Protein AF-A0A7K9AF83-F1 (afdb_monomer_lite)

Foldseek 3Di:
DPDDPVNVVLLVVQQVVQFDPDPPDDPVVRLVPGPLQSSDDDPRHSVNSNVVCVVVVVVVVVDDDPVNVVVVVVCCVVCVCVPPDDD

Radius of gyration: 16.03 Å; chains: 1; bounding box: 31×30×45 Å

Sequence (87 aa):
DRWSQEDMLTLLECMKNNLPSNDGSKFKTTESHLDWEKVAFKDFSGEMCKMKWMEISNEVRKFRTLTELIMDAEEHVKNPYKGKKLK

Secondary structure (DSSP, 8-state):
----HHHHHHHHHHHHHTS-TT--S-HHHHHHT--HHHH-BTTB-HHHHHHHHHHHHHHHHH---HHHHHHHHHHHHH-TTTT----

Structure (mmCIF, N/CA/C/O backbone):
data_AF-A0A7K9AF83-F1
#
_entry.id   AF-A0A7K9AF83-F1
#
loop_
_atom_site.group_PDB
_atom_site.id
_atom_site.type_symbol
_atom_site.label_atom_id
_atom_site.label_alt_id
_atom_site.label_comp_id
_atom_site.label_asym_id
_atom_site.label_entity_id
_atom_site.label_seq_id
_atom_site.pdbx_PDB_ins_code
_atom_site.Cartn_x
_atom_site.Cartn_y
_atom_site.Cartn_z
_atom_site.occupancy
_atom_site.B_iso_or_equiv
_atom_site.auth_seq_id
_atom_site.auth_comp_id
_atom_site.auth_asym_id
_atom_site.auth_atom_id
_atom_site.pdbx_PDB_model_num
ATOM 1 N N . ASP A 1 1 ? -5.693 15.741 12.023 1.00 63.91 1 ASP A N 1
ATOM 2 C CA . ASP A 1 1 ? -5.831 14.474 11.283 1.00 63.91 1 ASP A CA 1
ATOM 3 C C . ASP A 1 1 ? -6.246 13.393 12.272 1.00 63.91 1 ASP A C 1
ATOM 5 O O . ASP A 1 1 ? -5.731 13.419 13.382 1.00 63.91 1 ASP A O 1
ATOM 9 N N . ARG A 1 2 ? -7.201 12.513 11.941 1.00 84.88 2 ARG A N 1
ATOM 10 C CA . ARG A 1 2 ? -7.650 11.430 12.851 1.00 84.88 2 ARG A CA 1
ATOM 11 C C . ARG A 1 2 ? -6.632 10.279 12.940 1.00 84.88 2 ARG A C 1
ATOM 13 O O . ARG A 1 2 ? -6.730 9.460 13.843 1.00 84.88 2 ARG A O 1
ATOM 20 N N . TRP A 1 3 ? -5.679 10.226 12.010 1.00 94.00 3 TRP A N 1
ATOM 21 C CA . TRP A 1 3 ? -4.666 9.182 11.912 1.00 94.00 3 TRP A CA 1
ATOM 22 C C . TRP A 1 3 ? -3.353 9.627 12.546 1.00 94.00 3 TRP A C 1
ATOM 24 O O . TRP A 1 3 ? -2.766 10.632 12.142 1.00 94.00 3 TRP A O 1
ATOM 34 N N . SER A 1 4 ? -2.870 8.846 13.504 1.00 95.38 4 SER A N 1
ATOM 35 C CA . SER A 1 4 ? -1.535 9.017 14.072 1.00 95.38 4 SER A CA 1
ATOM 36 C C . SER A 1 4 ? -0.488 8.347 13.180 1.00 95.38 4 SER A C 1
ATOM 38 O O . SER A 1 4 ? -0.809 7.511 12.331 1.00 95.38 4 SER A O 1
ATOM 40 N N . GLN A 1 5 ? 0.794 8.649 13.402 1.00 95.19 5 GLN A N 1
ATOM 41 C CA . GLN A 1 5 ? 1.882 7.934 12.723 1.00 95.19 5 GLN A CA 1
ATOM 42 C C . GLN A 1 5 ? 1.823 6.420 12.980 1.00 95.19 5 GLN A C 1
ATOM 44 O O . GLN A 1 5 ? 2.016 5.634 12.058 1.00 95.19 5 GLN A O 1
ATOM 49 N N . GLU A 1 6 ? 1.502 6.015 14.210 1.00 95.69 6 GLU A N 1
ATOM 50 C CA . GLU A 1 6 ? 1.317 4.606 14.570 1.00 95.69 6 GLU A CA 1
ATOM 51 C C . GLU A 1 6 ? 0.160 3.953 13.800 1.00 95.69 6 GLU A C 1
ATOM 53 O O . GLU A 1 6 ? 0.306 2.833 13.315 1.00 95.69 6 GLU A O 1
ATOM 58 N N . ASP A 1 7 ? -0.962 4.656 13.616 1.00 96.12 7 ASP A N 1
ATOM 59 C CA . ASP A 1 7 ? -2.101 4.132 12.853 1.00 96.12 7 ASP A CA 1
ATOM 60 C C . ASP A 1 7 ? -1.730 3.928 11.381 1.00 96.12 7 ASP A C 1
ATOM 62 O O . ASP A 1 7 ? -2.089 2.918 10.779 1.00 96.12 7 ASP A O 1
ATOM 66 N N . MET A 1 8 ? -0.956 4.852 10.802 1.00 96.00 8 MET A N 1
ATOM 67 C CA . MET A 1 8 ? -0.469 4.714 9.428 1.00 96.00 8 MET A CA 1
ATOM 68 C C . MET A 1 8 ? 0.502 3.537 9.284 1.00 96.00 8 MET A C 1
ATOM 70 O O . MET A 1 8 ? 0.408 2.791 8.315 1.00 96.00 8 MET A O 1
ATOM 74 N N . LEU A 1 9 ? 1.406 3.325 10.244 1.00 96.31 9 LEU A N 1
ATOM 75 C CA . LEU A 1 9 ? 2.302 2.164 10.230 1.00 96.31 9 LEU A CA 1
ATOM 76 C C . LEU A 1 9 ? 1.537 0.847 10.422 1.00 96.31 9 LEU A C 1
ATOM 78 O O . LEU A 1 9 ? 1.816 -0.123 9.719 1.00 96.31 9 LEU A O 1
ATOM 82 N N . THR A 1 10 ? 0.533 0.836 11.302 1.00 96.69 10 THR A N 1
ATOM 83 C CA . THR A 1 10 ? -0.354 -0.318 11.523 1.00 96.69 10 THR A CA 1
ATOM 84 C C . THR A 1 10 ? -1.104 -0.681 10.242 1.00 96.69 10 THR A C 1
ATOM 86 O O . THR A 1 10 ? -1.132 -1.847 9.864 1.00 96.69 10 THR A O 1
ATOM 89 N N . LEU A 1 11 ? -1.629 0.310 9.509 1.00 96.94 11 LEU A N 1
ATOM 90 C CA . LEU A 1 11 ? -2.239 0.087 8.195 1.00 96.94 11 LEU A CA 1
ATOM 91 C C . LEU A 1 11 ? -1.276 -0.629 7.236 1.00 96.94 11 LEU A C 1
ATOM 93 O O . LEU A 1 11 ? -1.655 -1.619 6.612 1.00 96.94 11 LEU A O 1
ATOM 97 N N . LEU A 1 12 ? -0.031 -0.155 7.126 1.00 96.25 12 LEU A N 1
ATOM 98 C CA . LEU A 1 12 ? 0.968 -0.750 6.231 1.00 96.25 12 LEU A CA 1
ATOM 99 C C . LEU A 1 12 ? 1.330 -2.188 6.634 1.00 96.25 12 LEU A C 1
ATOM 101 O O . LEU A 1 12 ? 1.521 -3.042 5.764 1.00 96.25 12 LEU A O 1
ATOM 105 N N . GLU A 1 13 ? 1.391 -2.477 7.934 1.00 95.88 13 GLU A N 1
ATOM 106 C CA . GLU A 1 13 ? 1.604 -3.831 8.447 1.00 95.88 13 GLU A CA 1
ATOM 107 C C . GLU A 1 13 ? 0.414 -4.753 8.138 1.00 95.88 13 GLU A C 1
ATOM 109 O O . GLU A 1 13 ? 0.606 -5.842 7.589 1.00 95.88 13 GLU A O 1
ATOM 114 N N . CYS A 1 14 ? -0.818 -4.300 8.398 1.00 95.56 14 CYS A N 1
ATOM 115 C CA . CYS A 1 14 ? -2.045 -5.018 8.048 1.00 95.56 14 CYS A CA 1
ATOM 116 C C . CYS A 1 14 ? -2.099 -5.336 6.550 1.00 95.56 14 CYS A C 1
ATOM 118 O O . CYS A 1 14 ? -2.408 -6.466 6.172 1.00 95.56 14 CYS A O 1
ATOM 120 N N . MET A 1 15 ? -1.747 -4.378 5.688 1.00 94.81 15 MET A N 1
ATOM 121 C CA . MET A 1 15 ? -1.664 -4.608 4.246 1.00 94.81 15 MET A CA 1
ATOM 122 C C . MET A 1 15 ? -0.633 -5.682 3.905 1.00 94.81 15 MET A C 1
ATOM 124 O O . MET A 1 15 ? -0.969 -6.625 3.196 1.00 94.81 15 MET A O 1
ATOM 128 N N . LYS A 1 16 ? 0.590 -5.584 4.444 1.00 91.81 16 LYS A N 1
ATOM 129 C CA . LYS A 1 16 ? 1.673 -6.550 4.198 1.00 91.81 16 LYS A CA 1
ATOM 130 C C . LYS A 1 16 ? 1.281 -7.977 4.587 1.00 91.81 16 LYS A C 1
ATOM 132 O O . LYS A 1 16 ? 1.574 -8.906 3.840 1.00 91.81 16 LYS A O 1
ATOM 137 N N . ASN A 1 17 ? 0.592 -8.144 5.715 1.00 92.25 17 ASN A N 1
ATOM 138 C CA . ASN A 1 17 ? 0.113 -9.447 6.187 1.00 92.25 17 ASN A CA 1
ATOM 139 C C . ASN A 1 17 ? -1.007 -10.039 5.315 1.00 92.25 17 ASN A C 1
ATOM 141 O O . ASN A 1 17 ? -1.226 -11.247 5.342 1.00 92.25 17 ASN A O 1
ATOM 145 N N . ASN A 1 18 ? -1.695 -9.204 4.534 1.00 89.81 18 ASN A N 1
ATOM 146 C CA . ASN A 1 18 ? -2.762 -9.610 3.620 1.00 89.81 18 ASN A CA 1
ATOM 147 C C . ASN A 1 18 ? -2.302 -9.715 2.153 1.00 89.81 18 ASN A C 1
ATOM 149 O O . ASN A 1 18 ? -3.125 -9.964 1.269 1.00 89.81 18 ASN A O 1
ATOM 153 N N . LEU A 1 19 ? -1.005 -9.546 1.869 1.00 89.31 19 LEU A N 1
ATOM 154 C CA . LEU A 1 19 ? -0.457 -9.789 0.536 1.00 89.31 19 LEU A CA 1
ATOM 155 C C . LEU A 1 19 ? -0.310 -11.296 0.266 1.00 89.31 19 LEU A C 1
ATOM 157 O O . LEU A 1 19 ? -0.012 -12.071 1.179 1.00 89.31 19 LEU A O 1
ATOM 161 N N . PRO A 1 20 ? -0.464 -11.738 -0.994 1.00 84.00 20 PRO A N 1
ATOM 162 C CA . PRO A 1 20 ? -0.163 -13.115 -1.360 1.00 84.00 20 PRO A CA 1
ATOM 163 C C . PRO A 1 20 ? 1.323 -13.422 -1.119 1.00 84.00 20 PRO A C 1
ATOM 165 O O . PRO A 1 20 ? 2.192 -12.614 -1.435 1.00 84.00 20 PRO A O 1
ATOM 168 N N . SER A 1 21 ? 1.633 -14.627 -0.627 1.00 76.88 21 SER A N 1
ATOM 169 C CA . SER A 1 21 ? 3.012 -15.048 -0.307 1.00 76.88 21 SER A CA 1
ATOM 170 C C . SER A 1 21 ? 3.974 -15.010 -1.502 1.00 76.88 21 SER A C 1
ATOM 172 O O . SER A 1 21 ? 5.185 -14.974 -1.316 1.00 76.88 21 SER A O 1
ATOM 174 N N . ASN A 1 22 ? 3.440 -15.015 -2.725 1.00 73.19 22 ASN A N 1
ATOM 175 C CA . ASN A 1 22 ? 4.190 -14.851 -3.963 1.00 73.19 22 ASN A CA 1
ATOM 176 C C . ASN A 1 22 ? 3.601 -13.679 -4.765 1.00 73.19 22 ASN A C 1
ATOM 178 O O . ASN A 1 22 ? 2.910 -13.880 -5.768 1.00 73.19 22 ASN A O 1
ATOM 182 N N . ASP A 1 23 ? 3.833 -12.453 -4.290 1.00 73.44 23 ASP A N 1
ATOM 183 C CA . ASP A 1 23 ? 3.429 -11.224 -4.978 1.00 73.44 23 ASP A CA 1
ATOM 184 C C . ASP A 1 23 ? 4.314 -10.968 -6.210 1.00 73.44 23 ASP A C 1
ATOM 186 O O . ASP A 1 23 ? 5.257 -10.185 -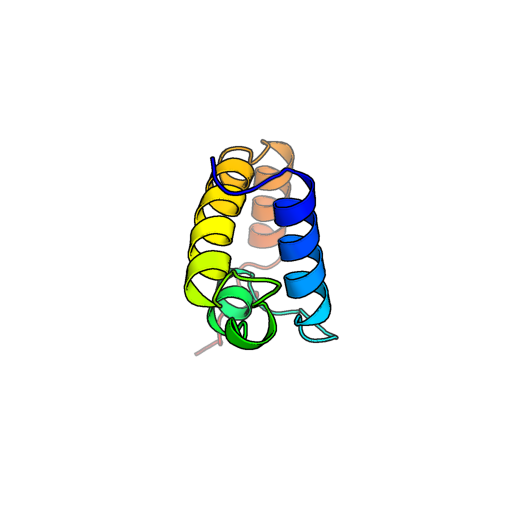6.199 1.00 73.44 23 ASP A O 1
ATOM 190 N N . GLY A 1 24 ? 4.043 -11.708 -7.286 1.00 72.50 24 GLY A N 1
ATOM 191 C CA . GLY A 1 24 ? 4.681 -11.521 -8.596 1.00 72.50 24 GLY A CA 1
ATOM 192 C C . GLY A 1 24 ? 3.849 -10.676 -9.567 1.00 72.50 24 GLY A C 1
ATOM 193 O O . GLY A 1 24 ? 4.216 -10.530 -10.735 1.00 72.50 24 GLY A O 1
ATOM 194 N N . SER A 1 25 ? 2.692 -10.179 -9.121 1.00 80.31 25 SER A N 1
ATOM 195 C CA . SER A 1 25 ? 1.767 -9.408 -9.953 1.00 80.31 25 SER A CA 1
ATOM 196 C C . SER A 1 25 ? 2.172 -7.938 -10.026 1.00 80.31 25 SER A C 1
ATOM 198 O O . SER A 1 25 ? 2.907 -7.418 -9.194 1.00 80.31 25 SER A O 1
ATOM 200 N N . LYS A 1 26 ? 1.677 -7.227 -11.046 1.00 80.19 26 LYS A N 1
ATOM 201 C CA . LYS A 1 26 ? 1.840 -5.769 -11.101 1.00 80.19 26 LYS A CA 1
ATOM 202 C C . LYS A 1 26 ? 1.163 -5.159 -9.879 1.00 80.19 26 LYS A C 1
ATOM 204 O O . LYS A 1 26 ? 0.021 -5.512 -9.599 1.00 80.19 26 LYS A O 1
ATOM 209 N N . PHE A 1 27 ? 1.794 -4.154 -9.274 1.00 83.50 27 PHE A N 1
ATOM 210 C CA . PHE A 1 27 ? 1.253 -3.416 -8.127 1.00 83.50 27 PHE A CA 1
ATOM 211 C C . PHE A 1 27 ? -0.257 -3.144 -8.233 1.00 83.50 27 PHE A C 1
ATOM 213 O O . PHE A 1 27 ? -1.001 -3.442 -7.309 1.00 83.50 27 PHE A O 1
ATOM 220 N N . LYS A 1 28 ? -0.726 -2.591 -9.370 1.00 82.81 28 LYS A N 1
ATOM 221 C CA . LYS A 1 28 ? -2.136 -2.178 -9.521 1.00 82.81 28 LYS A CA 1
ATOM 222 C C . LYS A 1 28 ? -3.090 -3.369 -9.458 1.00 82.81 28 LYS A C 1
ATOM 224 O O . LYS A 1 28 ? -4.221 -3.222 -9.017 1.00 82.81 28 LYS A O 1
ATOM 229 N N . THR A 1 29 ? -2.634 -4.532 -9.912 1.00 85.25 29 THR A N 1
ATOM 230 C CA . THR A 1 29 ? -3.395 -5.777 -9.837 1.00 85.25 29 THR A CA 1
ATOM 231 C C . THR A 1 29 ? -3.497 -6.241 -8.389 1.00 85.25 29 THR A C 1
ATOM 233 O O . THR A 1 29 ? -4.607 -6.470 -7.918 1.00 85.25 29 THR A O 1
ATOM 236 N N . THR A 1 30 ? -2.376 -6.315 -7.667 1.00 87.94 30 THR A N 1
ATOM 237 C CA . THR A 1 30 ? -2.363 -6.729 -6.256 1.00 87.94 30 THR A CA 1
ATOM 238 C C . THR A 1 30 ? -3.183 -5.777 -5.382 1.00 87.94 30 THR A C 1
ATOM 240 O O . THR A 1 30 ? -4.042 -6.229 -4.634 1.00 87.94 30 THR A O 1
ATOM 243 N N . GLU A 1 31 ? -3.011 -4.463 -5.548 1.00 90.25 31 GLU A N 1
ATOM 244 C CA . GLU A 1 31 ? -3.791 -3.433 -4.845 1.00 90.25 31 GLU A CA 1
ATOM 245 C C . GLU A 1 31 ? -5.303 -3.580 -5.083 1.00 90.25 31 GLU A C 1
ATOM 247 O O . GLU A 1 31 ? -6.094 -3.463 -4.148 1.00 90.25 31 GLU A O 1
ATOM 252 N N . SER A 1 32 ? -5.723 -3.865 -6.322 1.00 89.31 32 SER A N 1
ATOM 253 C CA . SER A 1 32 ? -7.146 -4.009 -6.658 1.00 89.31 32 SER A CA 1
ATOM 254 C C . SER A 1 32 ? -7.807 -5.255 -6.064 1.00 89.31 32 SER A C 1
ATOM 256 O O . SER A 1 32 ? -9.022 -5.260 -5.880 1.00 89.31 32 SER A O 1
ATOM 258 N N . HIS A 1 33 ? -7.021 -6.292 -5.762 1.00 89.62 33 HIS A N 1
ATOM 259 C CA . HIS A 1 33 ? -7.498 -7.544 -5.171 1.00 89.62 33 HIS A CA 1
ATOM 260 C C . HIS A 1 33 ? -7.336 -7.594 -3.650 1.00 89.62 33 HIS A C 1
ATOM 262 O O . HIS A 1 33 ? -7.691 -8.602 -3.041 1.00 89.62 33 HIS A O 1
ATOM 268 N N . LEU A 1 34 ? -6.787 -6.540 -3.040 1.00 92.31 34 LEU A N 1
ATOM 269 C CA . LEU A 1 34 ? -6.609 -6.488 -1.600 1.00 92.31 34 LEU A CA 1
ATOM 270 C C . LEU A 1 34 ? -7.976 -6.556 -0.908 1.00 92.31 34 LEU A C 1
ATOM 272 O O . LEU A 1 34 ? -8.895 -5.799 -1.230 1.00 92.31 34 LEU A O 1
ATOM 276 N N . ASP A 1 35 ? -8.098 -7.469 0.048 1.00 94.44 35 ASP A N 1
ATOM 277 C CA . ASP A 1 35 ? -9.301 -7.624 0.857 1.00 94.44 35 ASP A CA 1
ATOM 278 C C . ASP A 1 35 ? -9.295 -6.566 1.967 1.00 94.44 35 ASP A C 1
ATOM 280 O O . ASP A 1 35 ? -8.732 -6.762 3.045 1.00 94.44 35 ASP A O 1
ATOM 284 N N . TRP A 1 36 ? -9.866 -5.398 1.667 1.00 95.94 36 TRP A N 1
ATOM 285 C CA . TRP A 1 36 ? -9.831 -4.237 2.559 1.00 95.94 36 TRP A CA 1
ATOM 286 C C . TRP A 1 36 ? -10.546 -4.472 3.890 1.00 95.94 36 TRP A C 1
ATOM 288 O O . TRP A 1 36 ? -10.159 -3.873 4.889 1.00 95.94 36 TRP A O 1
ATOM 298 N N . GLU A 1 37 ? -11.511 -5.389 3.938 1.00 96.12 37 GLU A N 1
ATOM 299 C CA . GLU A 1 37 ? -12.179 -5.760 5.187 1.00 96.12 37 GLU A CA 1
ATOM 300 C C . GLU A 1 37 ? -11.232 -6.508 6.133 1.00 96.12 37 GLU A C 1
ATOM 302 O O . GLU A 1 37 ? -11.314 -6.338 7.345 1.00 96.12 37 GLU A O 1
ATOM 307 N N . LYS A 1 38 ? -10.262 -7.266 5.605 1.00 95.69 38 LYS A N 1
ATOM 308 C CA . LYS A 1 38 ? -9.196 -7.886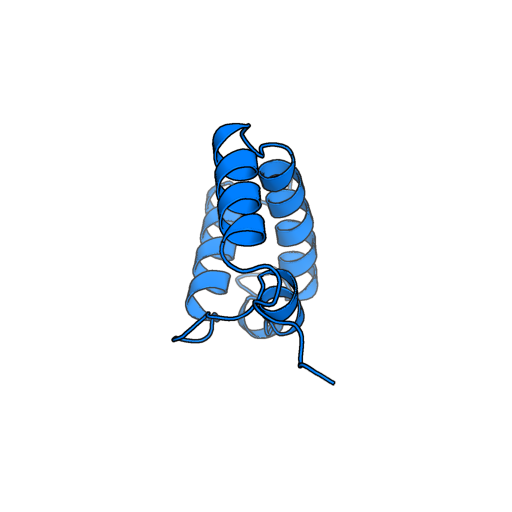 6.417 1.00 95.69 38 LYS A CA 1
ATOM 309 C C . LYS A 1 38 ? -8.069 -6.929 6.795 1.00 95.69 38 LYS A C 1
ATOM 311 O O . LYS A 1 38 ? -7.230 -7.262 7.631 1.00 95.69 38 LYS A O 1
ATOM 316 N N . VAL A 1 39 ? -8.020 -5.768 6.151 1.00 95.88 39 VAL A N 1
ATOM 317 C CA . VAL A 1 39 ? -7.060 -4.692 6.436 1.00 95.88 39 VAL A CA 1
ATOM 318 C C . VAL A 1 39 ? -7.643 -3.675 7.417 1.00 95.88 39 VAL A C 1
ATOM 320 O O . VAL A 1 39 ? -6.892 -2.909 8.013 1.00 95.88 39 VAL A O 1
ATOM 323 N N . ALA A 1 40 ? -8.964 -3.668 7.606 1.00 96.81 40 ALA A N 1
ATOM 324 C CA . ALA A 1 40 ? -9.634 -2.895 8.642 1.00 96.81 40 ALA A CA 1
ATOM 325 C C . ALA A 1 40 ? -9.047 -3.217 10.026 1.00 96.81 40 ALA A C 1
ATOM 327 O O . ALA A 1 40 ? -8.749 -4.370 10.346 1.00 96.81 40 ALA A O 1
ATOM 328 N N . PHE A 1 41 ? -8.869 -2.191 10.854 1.00 96.75 41 PHE A N 1
ATOM 329 C CA . PHE A 1 41 ? -8.294 -2.332 12.189 1.00 96.75 41 PHE A CA 1
ATOM 330 C C . PHE A 1 41 ? -8.804 -1.221 13.107 1.00 96.75 41 PHE A C 1
ATOM 332 O O . PHE A 1 41 ? -9.131 -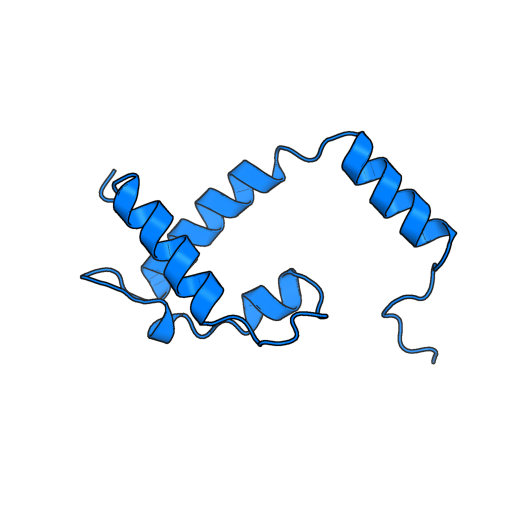0.126 12.645 1.00 96.75 41 PHE A O 1
ATOM 339 N N . LYS A 1 42 ? -8.840 -1.483 14.421 1.00 93.56 42 LYS A N 1
ATOM 340 C CA . LYS A 1 42 ? -9.419 -0.561 15.417 1.00 93.56 42 LYS A CA 1
ATOM 341 C C . LYS A 1 42 ? -10.824 -0.110 14.960 1.00 93.56 42 LYS A C 1
ATOM 343 O O . LYS A 1 42 ? -11.655 -0.950 14.628 1.00 93.56 42 LYS A O 1
ATOM 348 N N . ASP A 1 43 ? -11.062 1.199 14.909 1.00 95.00 43 ASP A N 1
ATOM 349 C CA . ASP A 1 43 ? -12.306 1.830 14.457 1.00 95.00 43 ASP A CA 1
ATOM 350 C C . ASP A 1 43 ? -12.278 2.245 12.971 1.00 95.00 43 ASP A C 1
ATOM 352 O O . ASP A 1 43 ? -13.155 2.982 12.513 1.00 95.00 43 ASP A O 1
ATOM 356 N N . PHE A 1 44 ? -11.254 1.833 12.215 1.00 96.50 44 PHE A N 1
ATOM 357 C CA . PHE A 1 44 ? -11.119 2.146 10.795 1.00 96.50 44 PHE A CA 1
ATOM 358 C C . PHE A 1 44 ? -11.688 1.011 9.945 1.00 96.50 44 PHE A C 1
ATOM 360 O O . PHE A 1 44 ? -11.183 -0.111 9.965 1.00 96.50 44 PHE A O 1
ATOM 367 N N . SER A 1 45 ? -12.731 1.318 9.169 1.00 97.38 45 SER A N 1
ATOM 368 C CA . SER A 1 45 ? -13.299 0.377 8.200 1.00 97.38 45 SER A CA 1
ATOM 369 C C . SER A 1 45 ? -12.349 0.129 7.027 1.00 97.38 45 SER A C 1
ATOM 371 O O . SER A 1 45 ? -11.438 0.923 6.770 1.00 97.38 45 SER A O 1
ATOM 373 N N . GLY A 1 46 ? -12.604 -0.932 6.254 1.00 96.75 46 GLY A N 1
ATOM 374 C CA . GLY A 1 46 ? -11.817 -1.236 5.060 1.00 96.75 46 GLY A CA 1
ATOM 375 C C . GLY A 1 46 ? -11.794 -0.076 4.063 1.00 96.75 46 GLY A C 1
ATOM 376 O O . GLY A 1 46 ? -10.747 0.250 3.502 1.00 96.75 46 GLY A O 1
ATOM 377 N N . GLU A 1 47 ? -12.914 0.634 3.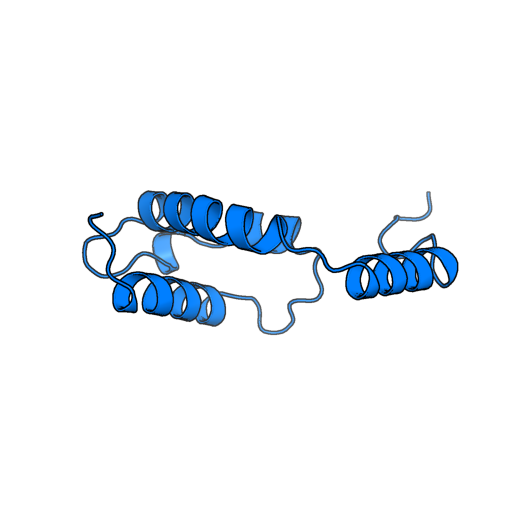909 1.00 97.19 47 GLU A N 1
ATOM 378 C CA . GLU A 1 47 ? -12.992 1.843 3.082 1.00 97.19 47 GLU A CA 1
ATOM 379 C C . GLU A 1 47 ? -12.095 2.978 3.595 1.00 97.19 47 GLU A C 1
ATOM 381 O O . GLU A 1 47 ? -11.415 3.628 2.798 1.00 97.19 47 GLU A O 1
ATOM 386 N N . MET A 1 48 ? -12.04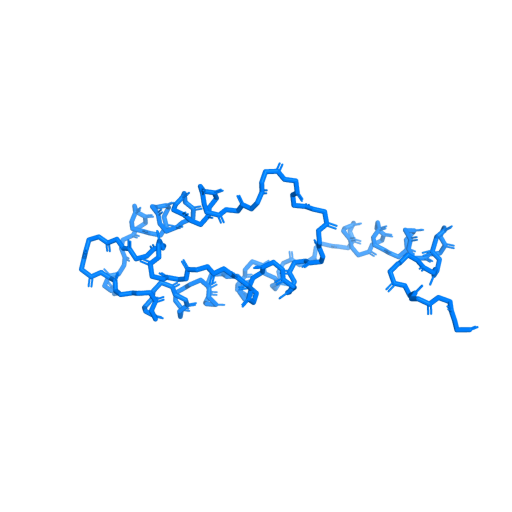3 3.206 4.912 1.00 96.88 48 MET A N 1
ATOM 387 C CA . MET A 1 48 ? -11.153 4.214 5.502 1.00 96.88 48 MET A CA 1
ATOM 388 C C . MET A 1 48 ? -9.682 3.850 5.292 1.00 96.88 48 MET A C 1
ATOM 390 O O . MET A 1 48 ? -8.895 4.705 4.881 1.00 96.88 48 MET A O 1
ATOM 394 N N . CYS A 1 49 ? -9.325 2.582 5.509 1.00 97.06 49 CYS A N 1
ATOM 395 C CA . CYS A 1 49 ? -7.991 2.050 5.236 1.00 97.06 49 CYS A CA 1
ATOM 396 C C . CYS A 1 49 ? -7.597 2.239 3.767 1.00 97.06 49 CYS A C 1
ATOM 398 O O . CYS A 1 49 ? -6.501 2.718 3.473 1.00 97.06 49 CYS A O 1
ATOM 400 N N . LYS A 1 50 ? -8.514 1.940 2.839 1.00 96.38 50 LYS A N 1
ATOM 401 C CA . LYS A 1 50 ? -8.304 2.126 1.401 1.00 96.38 50 LYS A CA 1
ATOM 402 C C . LYS A 1 50 ? -8.070 3.589 1.041 1.00 96.38 50 LYS A C 1
ATOM 404 O O . LYS A 1 50 ? -7.133 3.887 0.307 1.00 96.38 50 LYS A O 1
ATOM 409 N N . MET A 1 51 ? -8.896 4.506 1.547 1.00 95.81 51 MET A N 1
ATOM 410 C CA . MET A 1 51 ? -8.722 5.939 1.290 1.00 95.81 51 MET A CA 1
ATOM 411 C C . MET A 1 51 ? -7.369 6.432 1.806 1.00 95.81 51 MET A C 1
ATOM 413 O O . MET A 1 51 ? -6.623 7.052 1.048 1.00 95.81 51 MET A O 1
ATOM 417 N N . LYS A 1 52 ? -7.002 6.070 3.042 1.00 96.12 52 LYS A N 1
ATOM 418 C CA . LYS A 1 52 ? -5.723 6.487 3.626 1.00 96.12 52 LYS A CA 1
ATOM 419 C C . LYS A 1 52 ? -4.525 5.904 2.875 1.00 96.12 52 LYS A C 1
ATOM 421 O O . LYS A 1 52 ? -3.540 6.606 2.650 1.00 96.12 52 LYS A O 1
ATOM 426 N N . TRP A 1 53 ? -4.615 4.652 2.422 1.00 95.62 53 TRP A N 1
ATOM 427 C CA . TRP A 1 53 ? -3.605 4.051 1.551 1.00 95.62 53 TRP A CA 1
ATOM 428 C C . TRP A 1 53 ? -3.438 4.819 0.234 1.00 95.62 53 TRP A C 1
ATOM 430 O O . TRP A 1 53 ? -2.311 5.048 -0.208 1.00 95.62 53 TRP A O 1
ATOM 440 N N . MET A 1 54 ? -4.534 5.245 -0.398 1.00 93.19 54 MET A N 1
ATOM 441 C CA . MET A 1 54 ? -4.471 6.019 -1.642 1.00 93.19 54 MET A CA 1
ATOM 442 C C . MET A 1 54 ? -3.771 7.367 -1.430 1.00 93.19 54 MET A C 1
ATOM 444 O O . MET A 1 54 ? -2.968 7.765 -2.269 1.00 93.19 54 MET A O 1
ATOM 448 N N . GLU A 1 55 ? -4.003 8.032 -0.296 1.00 92.75 55 GLU A N 1
ATOM 449 C CA . GLU A 1 55 ? -3.281 9.257 0.074 1.00 92.75 55 GLU A CA 1
ATOM 450 C C . GLU A 1 55 ? -1.775 8.997 0.248 1.00 92.75 55 GLU A C 1
ATOM 452 O O . GLU A 1 55 ? -0.957 9.643 -0.408 1.00 92.75 55 GLU A O 1
ATOM 457 N N . ILE A 1 56 ? -1.400 8.007 1.072 1.00 92.00 56 ILE A N 1
ATOM 458 C CA . ILE A 1 56 ? 0.007 7.663 1.352 1.00 92.00 56 ILE A CA 1
ATOM 459 C C . ILE A 1 56 ? 0.734 7.256 0.066 1.00 92.00 56 ILE A C 1
ATOM 461 O O . ILE A 1 56 ? 1.814 7.765 -0.240 1.00 92.00 56 ILE A O 1
ATOM 465 N N . SER A 1 57 ? 0.146 6.342 -0.706 1.00 89.94 57 SER A N 1
ATOM 466 C CA . SER A 1 57 ? 0.761 5.819 -1.927 1.00 89.94 57 SER A CA 1
ATOM 467 C C . SER A 1 57 ? 0.896 6.890 -3.007 1.00 89.94 57 SER A C 1
ATOM 469 O O . SER A 1 57 ? 1.877 6.869 -3.749 1.00 89.94 57 SER A O 1
ATOM 471 N N . ASN A 1 58 ? -0.031 7.850 -3.087 1.00 87.38 58 ASN A N 1
ATOM 472 C CA . ASN A 1 58 ? 0.084 8.984 -3.995 1.00 87.38 58 ASN A CA 1
ATOM 473 C C . ASN A 1 58 ? 1.270 9.885 -3.631 1.00 87.38 58 ASN A C 1
ATOM 475 O O . ASN A 1 58 ? 2.031 10.253 -4.522 1.00 87.38 58 ASN A O 1
ATOM 479 N N . GLU A 1 59 ? 1.476 10.188 -2.346 1.00 85.94 59 GLU A N 1
ATOM 480 C CA . GLU A 1 59 ? 2.638 10.971 -1.912 1.00 85.94 59 GLU A CA 1
ATOM 481 C C . GLU A 1 59 ? 3.953 10.237 -2.186 1.00 85.94 59 GLU A C 1
ATOM 483 O O . GLU A 1 59 ? 4.856 10.822 -2.776 1.00 85.94 59 GLU A O 1
ATOM 488 N N . VAL A 1 60 ? 4.045 8.942 -1.868 1.00 83.06 60 VAL A N 1
ATOM 489 C CA . VAL A 1 60 ? 5.247 8.136 -2.157 1.00 83.06 60 VAL A CA 1
ATOM 490 C C . VAL A 1 60 ? 5.533 8.088 -3.660 1.00 83.06 60 VAL A C 1
ATOM 492 O O . VAL A 1 60 ? 6.673 8.243 -4.086 1.00 83.06 60 VAL A O 1
ATOM 495 N N . ARG A 1 61 ? 4.499 7.941 -4.494 1.00 71.56 61 ARG A N 1
ATOM 496 C CA . ARG A 1 61 ? 4.639 7.865 -5.957 1.00 71.56 61 ARG A CA 1
ATOM 497 C C . ARG A 1 61 ? 5.027 9.170 -6.632 1.00 71.56 61 ARG A C 1
ATOM 499 O O . ARG A 1 61 ? 5.501 9.120 -7.767 1.00 71.56 61 ARG A O 1
ATOM 506 N N . LYS A 1 62 ? 4.851 10.319 -5.975 1.00 67.62 62 LYS A N 1
ATOM 507 C CA . LYS A 1 62 ? 5.417 11.586 -6.465 1.00 67.62 62 LYS A CA 1
ATOM 508 C C . LYS A 1 62 ? 6.945 11.551 -6.454 1.00 67.62 62 LYS A C 1
ATOM 510 O O . LYS A 1 62 ? 7.570 12.243 -7.253 1.00 67.62 62 LYS A O 1
ATOM 515 N N . PHE A 1 63 ? 7.541 10.712 -5.610 1.00 62.12 63 PHE A N 1
ATOM 516 C CA . PHE A 1 63 ? 8.979 10.498 -5.535 1.00 62.12 63 PHE A CA 1
ATOM 517 C C . PHE A 1 63 ? 9.370 9.255 -6.335 1.00 62.12 63 PHE A C 1
ATOM 519 O O . PHE A 1 63 ? 9.720 8.227 -5.770 1.00 62.12 63 PHE A O 1
ATOM 526 N N . ARG A 1 64 ? 9.326 9.341 -7.669 1.00 71.62 64 ARG A N 1
ATOM 527 C CA . ARG A 1 64 ? 10.094 8.406 -8.503 1.00 71.62 64 ARG A CA 1
ATOM 528 C C . ARG A 1 64 ? 11.436 9.046 -8.795 1.00 71.62 64 ARG A C 1
ATOM 530 O O . ARG A 1 64 ? 11.494 10.110 -9.413 1.00 71.62 64 ARG A O 1
ATOM 537 N N . THR A 1 65 ? 12.513 8.433 -8.327 1.00 76.62 65 THR A N 1
ATOM 538 C CA . THR A 1 65 ? 13.857 8.919 -8.636 1.00 76.62 65 THR A CA 1
ATOM 539 C C . THR A 1 65 ? 14.201 8.624 -10.097 1.00 76.62 65 THR A C 1
ATOM 541 O O . THR A 1 65 ? 13.675 7.691 -10.709 1.00 76.62 65 THR A O 1
ATOM 544 N N . LEU A 1 66 ? 15.109 9.413 -10.680 1.00 73.56 66 LEU A N 1
ATOM 545 C CA . LEU A 1 66 ? 15.595 9.165 -12.041 1.00 73.56 66 LEU A CA 1
ATOM 546 C C . LEU A 1 66 ? 16.225 7.766 -12.165 1.00 73.56 66 LEU A C 1
ATOM 548 O O . LEU A 1 66 ? 16.050 7.111 -13.188 1.00 73.56 66 LEU A O 1
ATOM 552 N N . THR A 1 67 ? 16.890 7.283 -11.112 1.00 82.44 67 THR A N 1
ATOM 553 C CA . THR A 1 67 ? 17.455 5.929 -11.044 1.00 82.44 67 THR A CA 1
ATOM 554 C C . THR A 1 67 ? 16.381 4.857 -11.202 1.00 82.44 67 THR A C 1
ATOM 556 O O . THR A 1 67 ? 16.536 3.967 -12.033 1.00 82.44 67 THR A O 1
ATOM 559 N N . GLU A 1 68 ? 15.267 4.961 -10.472 1.00 78.75 68 GLU A N 1
ATOM 560 C CA . GLU A 1 68 ? 14.150 4.016 -10.600 1.00 78.75 68 GLU A CA 1
ATOM 561 C C . GLU A 1 68 ? 13.547 4.050 -12.009 1.00 78.75 68 GLU A C 1
ATOM 563 O O . GLU A 1 68 ? 13.290 3.003 -12.598 1.00 78.75 68 GLU A O 1
ATOM 568 N N . LEU A 1 69 ? 13.394 5.243 -12.598 1.00 80.50 69 LEU A N 1
ATOM 569 C CA . LEU A 1 69 ? 12.891 5.373 -13.967 1.00 80.50 69 LEU A CA 1
ATOM 570 C C . LEU A 1 69 ? 13.833 4.735 -15.001 1.00 80.50 69 LEU A C 1
ATOM 572 O O . LEU A 1 69 ? 13.361 4.092 -15.938 1.00 80.50 69 LEU A O 1
ATOM 576 N N . ILE A 1 70 ? 15.149 4.895 -14.833 1.00 85.06 70 ILE A N 1
ATOM 577 C CA . ILE A 1 70 ? 16.156 4.264 -15.695 1.00 85.06 70 ILE A CA 1
ATOM 578 C C . ILE A 1 70 ? 16.098 2.742 -15.555 1.00 85.06 70 ILE A C 1
ATOM 580 O O . ILE A 1 70 ? 16.091 2.058 -16.573 1.00 85.06 70 ILE A O 1
ATOM 584 N N . MET A 1 71 ? 15.987 2.205 -14.337 1.00 81.56 71 MET A N 1
ATOM 585 C CA . MET A 1 71 ? 15.881 0.757 -14.117 1.00 81.56 71 MET A CA 1
ATOM 586 C C . MET A 1 71 ? 14.636 0.163 -14.788 1.00 81.56 71 MET A C 1
ATOM 588 O O . MET A 1 71 ? 14.727 -0.864 -15.462 1.00 81.56 71 MET A O 1
ATOM 592 N N . ASP A 1 72 ? 13.484 0.829 -14.665 1.00 79.94 72 ASP A N 1
ATOM 593 C CA . ASP A 1 72 ? 12.258 0.408 -15.349 1.00 79.94 72 ASP A CA 1
ATOM 594 C C . ASP A 1 72 ? 12.395 0.481 -16.877 1.00 79.94 72 ASP A C 1
ATOM 596 O O . ASP A 1 72 ? 11.907 -0.397 -17.594 1.00 79.94 72 ASP A O 1
ATOM 600 N N . ALA A 1 73 ? 13.082 1.507 -17.391 1.00 81.50 73 ALA A N 1
ATOM 601 C CA . ALA A 1 73 ? 13.361 1.646 -18.817 1.00 81.50 73 ALA A CA 1
ATOM 602 C C . ALA A 1 73 ? 14.329 0.561 -19.321 1.00 81.50 73 ALA A C 1
ATOM 604 O O . ALA A 1 73 ? 14.094 -0.022 -20.379 1.00 81.50 73 ALA A O 1
ATOM 605 N N . GLU A 1 74 ? 15.376 0.234 -18.560 1.00 87.31 74 GLU A N 1
ATOM 606 C CA . GLU A 1 74 ? 16.295 -0.862 -18.867 1.00 87.31 74 GLU A CA 1
ATOM 607 C C . GLU A 1 74 ? 15.577 -2.213 -18.888 1.00 87.31 74 GLU A C 1
ATOM 609 O O . GLU A 1 74 ? 15.801 -3.003 -19.807 1.00 87.31 74 GLU A O 1
ATOM 614 N N . GLU A 1 75 ? 14.707 -2.492 -17.910 1.00 85.19 75 GLU A N 1
ATOM 615 C CA . GLU A 1 75 ? 13.896 -3.713 -17.911 1.00 85.19 75 GLU A CA 1
ATOM 616 C C . GLU A 1 75 ? 12.974 -3.754 -19.137 1.00 85.19 75 GLU A C 1
ATOM 618 O O . GLU A 1 75 ? 12.876 -4.792 -19.793 1.00 85.19 75 GLU A O 1
ATOM 623 N N . HIS A 1 76 ? 12.346 -2.630 -19.494 1.00 82.12 76 HIS A N 1
ATOM 624 C CA . HIS A 1 76 ? 11.484 -2.552 -20.671 1.00 82.12 76 HIS A CA 1
ATOM 625 C C . HIS A 1 76 ? 12.245 -2.815 -21.978 1.00 82.12 76 HIS A C 1
ATOM 627 O O . HIS A 1 76 ? 11.747 -3.537 -22.840 1.00 82.12 76 HIS A O 1
ATOM 633 N N . VAL A 1 77 ? 13.457 -2.272 -22.123 1.00 86.56 77 VAL A N 1
ATOM 634 C CA . VAL A 1 77 ? 14.314 -2.509 -23.296 1.00 86.56 77 VAL A CA 1
ATOM 635 C C . VAL A 1 77 ? 14.794 -3.962 -23.345 1.00 86.56 77 VAL A C 1
ATOM 637 O O . VAL A 1 77 ? 14.780 -4.571 -24.414 1.00 86.56 77 VAL A O 1
ATOM 640 N N . LYS A 1 78 ? 15.187 -4.543 -22.202 1.00 85.44 78 LYS A N 1
ATOM 641 C CA . LYS A 1 78 ? 15.663 -5.937 -22.110 1.00 85.44 78 LYS A CA 1
ATOM 642 C C . LYS A 1 78 ? 14.535 -6.954 -22.307 1.00 85.44 78 LYS A C 1
ATOM 644 O O . LYS A 1 78 ? 14.777 -8.035 -22.839 1.00 85.44 78 LYS A O 1
ATOM 649 N N . ASN A 1 79 ? 13.313 -6.636 -21.882 1.00 81.12 79 ASN A N 1
ATOM 650 C CA . ASN A 1 79 ? 12.155 -7.519 -21.993 1.00 81.12 79 ASN A CA 1
ATOM 651 C C . ASN A 1 79 ? 10.868 -6.747 -22.357 1.00 81.12 79 ASN A C 1
ATOM 653 O O . ASN A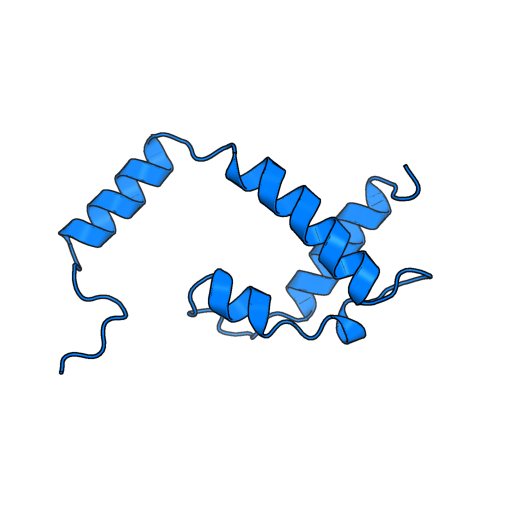 1 79 ? 9.975 -6.574 -21.518 1.00 81.12 79 ASN A O 1
ATOM 657 N N . PRO A 1 80 ? 10.715 -6.338 -23.630 1.00 74.25 80 PRO A N 1
ATOM 658 C CA . PRO A 1 80 ? 9.582 -5.517 -24.075 1.00 74.25 80 PRO A CA 1
ATOM 659 C C . PRO A 1 80 ? 8.222 -6.241 -24.031 1.00 74.25 80 PRO A C 1
ATOM 661 O O . PRO A 1 80 ? 7.172 -5.609 -24.196 1.00 74.25 80 PRO A O 1
ATOM 664 N N . TYR A 1 81 ? 8.217 -7.558 -23.789 1.00 71.31 81 TYR A N 1
ATOM 665 C CA . TYR A 1 81 ? 7.022 -8.408 -23.781 1.00 71.31 81 TYR A CA 1
ATOM 666 C C . TYR A 1 81 ? 6.635 -8.933 -22.393 1.00 71.31 81 TYR A C 1
ATOM 668 O O . TYR A 1 81 ? 5.641 -9.655 -22.279 1.00 71.31 81 TYR A O 1
ATOM 676 N N . LYS A 1 82 ? 7.352 -8.560 -21.324 1.00 65.88 82 LYS A N 1
ATOM 677 C CA . LYS A 1 82 ? 7.037 -9.001 -19.956 1.00 65.88 82 LYS A CA 1
ATOM 678 C C . LYS A 1 82 ? 5.596 -8.600 -19.591 1.00 65.88 82 LYS A C 1
ATOM 680 O O . LYS A 1 82 ? 5.259 -7.425 -19.447 1.00 65.88 82 LYS A O 1
ATOM 685 N N . GLY A 1 83 ? 4.711 -9.592 -19.489 1.00 59.69 83 GLY A N 1
ATOM 686 C CA . GLY A 1 83 ? 3.296 -9.401 -19.154 1.00 59.69 83 GLY A CA 1
ATOM 687 C C . GLY A 1 83 ? 2.364 -9.018 -20.314 1.00 59.69 83 GLY A C 1
ATOM 688 O O . GLY A 1 83 ? 1.206 -8.691 -20.052 1.00 59.69 83 GLY A O 1
ATOM 689 N N . LYS A 1 84 ? 2.810 -9.067 -21.577 1.00 56.22 84 LYS A N 1
ATOM 690 C CA . LYS A 1 84 ? 1.903 -9.098 -22.736 1.00 56.22 84 LYS A CA 1
ATOM 691 C C . LYS A 1 84 ? 1.645 -10.561 -23.099 1.00 56.22 84 LYS A C 1
ATOM 693 O O . LYS A 1 84 ? 2.585 -11.290 -23.395 1.00 56.22 84 LYS A O 1
ATOM 698 N N . LYS A 1 85 ? 0.380 -11.000 -23.087 1.00 50.97 85 LYS A N 1
ATOM 699 C CA . LYS A 1 85 ? 0.015 -12.259 -23.753 1.00 50.97 85 LYS A CA 1
ATOM 700 C C . LYS A 1 85 ? 0.304 -12.061 -25.242 1.00 50.97 85 LYS A C 1
ATOM 702 O O . LYS A 1 85 ? -0.321 -11.201 -25.862 1.00 50.97 85 LYS A O 1
ATOM 707 N N . LEU A 1 86 ? 1.289 -12.790 -25.767 1.00 53.53 86 LEU A N 1
ATOM 708 C CA . LEU A 1 86 ? 1.503 -12.922 -27.206 1.00 53.53 86 LEU A CA 1
ATOM 709 C C . LEU A 1 86 ? 0.188 -13.431 -27.804 1.00 53.53 86 LEU A C 1
ATOM 711 O O . LEU A 1 86 ? -0.381 -14.403 -27.301 1.00 53.53 86 LEU A O 1
ATOM 715 N N . LYS A 1 87 ? -0.334 -12.683 -28.770 1.00 51.34 87 LYS A N 1
ATOM 716 C CA . LYS A 1 87 ? -1.535 -13.035 -29.520 1.00 51.34 87 LYS A CA 1
ATOM 717 C C . LYS A 1 87 ? -1.124 -13.807 -30.761 1.00 51.34 87 LYS A C 1
ATOM 719 O O . LYS A 1 87 ? -0.067 -13.436 -31.319 1.00 51.34 87 LYS A O 1
#

InterPro domains:
  IPR051762 Upstream Binding Factor 1 [PTHR46318] (1-87)

Organism: NCBI:txid117165

pLDDT: mean 85.43, std 11.88, range [50.97, 97.38]